Protein AF-A0A154M3I0-F1 (afdb_monomer)

Secondary structure (DSSP, 8-state):
--HHHHHHHHHHHHHHHTTHHHHHTTSPPPPPP-SS--TTTTT-B-TTT-PBPEE--BTTB-EEEEEGGGSPTT-GGGGT--SEEEEEHHHHHHHHHHHHHHHTSTTT--

Sequence (110 aa):
MSVEDFTQAQVIRRAKAAGGLRTARKAERVGRPVKHVYLFRGLIRCGACERKMEGSPRKYGMYYRCPARTLAPGAPALLAHPPTIYLREESLRDAVNGWVGELFDQQNIG

InterPro domains:
  IPR025827 Recombinase zinc beta ribbon domain [PF13408] (39-96)

Radius of gyration: 19.58 Å; Cα contacts (8 Å, |Δi|>4): 90; chains: 1; bounding box: 53×38×46 Å

pLDDT: mean 83.68, std 13.85, range [50.38, 97.19]

Organism: NCBI:txid546365

Structure (mmCIF, N/CA/C/O backbone):
data_AF-A0A154M3I0-F1
#
_entry.id   AF-A0A154M3I0-F1
#
loop_
_atom_site.group_PDB
_atom_site.id
_atom_site.type_symbol
_atom_site.label_atom_id
_atom_site.label_alt_id
_atom_site.label_comp_id
_atom_site.label_asym_id
_atom_site.label_entity_id
_atom_site.label_seq_id
_atom_site.pdbx_PDB_ins_code
_atom_site.Cartn_x
_atom_site.Cartn_y
_atom_site.Cartn_z
_atom_site.occupancy
_atom_site.B_iso_or_equiv
_atom_site.auth_seq_id
_atom_site.auth_comp_id
_atom_site.auth_asym_id
_atom_site.auth_atom_id
_atom_site.pdbx_PDB_model_num
ATOM 1 N N . MET A 1 1 ? 30.135 23.554 1.135 1.00 61.16 1 MET A N 1
ATOM 2 C CA . MET A 1 1 ? 30.210 22.133 1.530 1.00 61.16 1 MET A CA 1
ATOM 3 C C . MET A 1 1 ? 31.657 21.873 1.883 1.00 61.16 1 MET A C 1
ATOM 5 O O . MET A 1 1 ? 32.497 22.120 1.023 1.00 61.16 1 MET A O 1
ATOM 9 N N . SER A 1 2 ? 31.954 21.543 3.138 1.00 92.38 2 SER A N 1
ATOM 10 C CA . SER A 1 2 ? 33.343 21.440 3.599 1.00 92.38 2 SER A CA 1
ATOM 11 C C . SER A 1 2 ? 33.954 20.069 3.278 1.00 92.38 2 SER A C 1
ATOM 13 O O . SER A 1 2 ? 33.258 19.133 2.868 1.00 92.38 2 SER A O 1
ATOM 15 N N . VAL A 1 3 ? 35.273 19.947 3.438 1.00 89.12 3 VAL A N 1
ATOM 16 C CA . VAL A 1 3 ? 35.986 18.669 3.269 1.00 89.12 3 VAL A CA 1
ATOM 17 C C . VAL A 1 3 ? 35.537 17.663 4.334 1.00 89.12 3 VAL A C 1
ATOM 19 O O . VAL A 1 3 ? 35.431 16.463 4.062 1.00 89.12 3 VAL A O 1
ATOM 22 N N . GLU A 1 4 ? 35.198 18.150 5.523 1.00 90.50 4 GLU A N 1
ATOM 23 C CA . GLU A 1 4 ? 34.667 17.361 6.631 1.00 90.50 4 GLU A CA 1
ATOM 24 C C . GLU A 1 4 ? 33.291 16.777 6.277 1.00 90.50 4 GLU A C 1
ATOM 26 O O . GLU A 1 4 ? 33.107 15.562 6.393 1.00 90.50 4 GLU A O 1
ATOM 31 N N . ASP A 1 5 ? 32.371 17.590 5.735 1.00 89.31 5 ASP A N 1
ATOM 32 C CA . ASP A 1 5 ? 31.050 17.129 5.273 1.00 89.31 5 ASP A CA 1
ATOM 33 C C . ASP A 1 5 ? 31.181 16.021 4.218 1.00 89.31 5 ASP A C 1
ATOM 35 O O . ASP A 1 5 ? 30.486 14.997 4.248 1.00 89.31 5 ASP A O 1
ATOM 39 N N . PHE A 1 6 ? 32.101 16.215 3.268 1.00 82.88 6 PHE A N 1
ATOM 40 C CA . PHE A 1 6 ? 32.365 15.252 2.207 1.00 82.88 6 PHE A CA 1
ATOM 41 C C . PHE A 1 6 ? 32.902 13.933 2.773 1.00 82.88 6 PHE A C 1
ATOM 43 O O . PHE A 1 6 ? 32.430 12.853 2.405 1.00 82.88 6 PHE A O 1
ATOM 50 N N . THR A 1 7 ? 33.850 14.010 3.706 1.00 93.00 7 THR A N 1
ATOM 51 C CA . THR A 1 7 ? 34.473 12.840 4.336 1.00 93.00 7 THR A CA 1
ATOM 52 C C . THR A 1 7 ? 33.456 12.055 5.161 1.00 93.00 7 THR A C 1
ATOM 54 O O . THR A 1 7 ? 33.353 10.832 5.020 1.00 93.00 7 THR A O 1
ATOM 57 N N . GLN A 1 8 ? 32.622 12.745 5.941 1.00 86.69 8 GLN A N 1
ATOM 58 C CA . GLN A 1 8 ? 31.548 12.131 6.720 1.00 86.69 8 GLN A CA 1
ATOM 59 C C . GLN A 1 8 ? 30.541 11.403 5.817 1.00 86.69 8 GLN A C 1
ATOM 61 O O . GLN A 1 8 ? 30.169 10.255 6.085 1.00 86.69 8 GLN A O 1
ATOM 66 N N . ALA A 1 9 ? 30.151 12.015 4.695 1.00 85.25 9 ALA A N 1
ATOM 67 C CA . ALA A 1 9 ? 29.273 11.375 3.720 1.00 85.25 9 ALA A CA 1
ATOM 68 C C . ALA A 1 9 ? 29.901 10.106 3.102 1.00 85.25 9 ALA A C 1
ATOM 70 O O . ALA A 1 9 ? 29.208 9.095 2.928 1.00 85.25 9 ALA A O 1
ATOM 71 N N . GLN A 1 10 ? 31.209 10.119 2.808 1.00 86.12 10 GLN A N 1
ATOM 72 C CA . GLN A 1 10 ? 31.928 8.949 2.283 1.00 86.12 10 GLN A CA 1
ATOM 73 C C . GLN A 1 10 ? 31.996 7.799 3.298 1.00 86.12 10 GLN A C 1
ATOM 75 O O . GLN A 1 10 ? 31.768 6.644 2.925 1.00 86.12 10 GLN A O 1
ATOM 80 N N . VAL A 1 11 ? 32.239 8.094 4.579 1.00 85.19 11 VAL A N 1
ATOM 81 C CA . VAL A 1 11 ? 32.269 7.090 5.659 1.00 85.19 11 VAL A CA 1
ATOM 82 C C . VAL A 1 11 ? 30.903 6.417 5.820 1.00 85.19 11 VAL A C 1
ATOM 84 O O . VAL A 1 11 ? 30.817 5.187 5.798 1.00 85.19 11 VAL A O 1
ATOM 87 N N . ILE A 1 12 ? 29.815 7.196 5.871 1.00 78.75 12 ILE A N 1
ATOM 88 C CA . ILE A 1 12 ? 28.442 6.667 5.972 1.00 78.75 12 ILE A CA 1
ATOM 89 C C . ILE A 1 12 ? 28.104 5.770 4.772 1.00 78.75 12 ILE A C 1
ATOM 91 O O . ILE A 1 12 ? 27.480 4.714 4.923 1.00 78.75 12 ILE A O 1
ATOM 95 N N . ARG A 1 13 ? 28.514 6.168 3.560 1.00 71.69 13 ARG A N 1
ATOM 96 C CA . ARG A 1 13 ? 28.280 5.386 2.339 1.00 71.69 13 ARG A CA 1
ATOM 97 C C . ARG A 1 13 ? 29.038 4.059 2.359 1.00 71.69 13 ARG A C 1
ATOM 99 O O . ARG A 1 13 ? 28.455 3.036 2.000 1.00 71.69 13 ARG A O 1
ATOM 106 N N . ARG A 1 14 ? 30.302 4.060 2.795 1.00 71.00 14 ARG A N 1
ATOM 107 C CA . ARG A 1 14 ? 31.126 2.846 2.923 1.00 71.00 14 ARG A CA 1
ATOM 108 C C . ARG A 1 14 ? 30.577 1.895 3.984 1.00 71.00 14 ARG A C 1
ATOM 110 O O . ARG A 1 14 ? 30.457 0.709 3.701 1.00 71.00 14 ARG A O 1
ATOM 117 N N . ALA A 1 15 ? 30.136 2.407 5.134 1.00 65.44 15 ALA A N 1
ATOM 118 C CA . ALA A 1 15 ? 29.508 1.597 6.180 1.00 65.44 15 ALA A CA 1
ATOM 119 C C . ALA A 1 15 ? 28.240 0.876 5.680 1.00 65.44 15 ALA A C 1
ATOM 121 O O . ALA A 1 15 ? 28.053 -0.312 5.930 1.00 65.44 15 ALA A O 1
ATOM 122 N N . LYS A 1 16 ? 27.402 1.554 4.882 1.00 59.62 16 LYS A N 1
ATOM 123 C CA . LYS A 1 16 ? 26.222 0.939 4.241 1.00 59.62 16 LYS A CA 1
ATOM 124 C C . LYS A 1 16 ? 26.577 -0.093 3.166 1.00 59.62 16 LYS A C 1
ATOM 126 O O . LYS A 1 16 ? 25.795 -1.008 2.922 1.00 59.62 16 LYS A O 1
ATOM 131 N N . ALA A 1 17 ? 27.729 0.059 2.516 1.00 59.38 17 ALA A N 1
ATOM 132 C CA . ALA A 1 17 ? 28.227 -0.875 1.510 1.00 59.38 17 ALA A CA 1
ATOM 133 C C . ALA A 1 17 ? 28.962 -2.086 2.115 1.00 59.38 17 ALA A C 1
ATOM 135 O O . ALA A 1 17 ? 29.068 -3.110 1.444 1.00 59.38 17 ALA A O 1
ATOM 136 N N . ALA A 1 18 ? 29.430 -1.997 3.367 1.00 60.53 18 ALA A N 1
ATOM 137 C CA . ALA A 1 18 ? 30.256 -3.015 4.024 1.00 60.53 18 ALA A CA 1
ATOM 138 C C . ALA A 1 18 ? 29.556 -4.375 4.205 1.00 60.53 18 ALA A C 1
ATOM 140 O O . ALA A 1 18 ? 30.217 -5.405 4.201 1.00 60.53 18 ALA A O 1
ATOM 141 N N . GLY A 1 19 ? 28.220 -4.417 4.284 1.00 58.38 19 GLY A N 1
ATOM 142 C CA . GLY A 1 19 ? 27.473 -5.687 4.271 1.00 58.38 19 GLY A CA 1
ATOM 143 C C . GLY A 1 19 ? 27.182 -6.246 2.862 1.00 58.38 19 GLY A C 1
ATOM 144 O O . GLY A 1 19 ? 26.473 -7.244 2.703 1.00 58.38 19 GLY A O 1
ATOM 145 N N . GLY A 1 20 ? 27.713 -5.601 1.821 1.00 58.69 20 GLY A N 1
ATOM 146 C CA . GLY A 1 20 ? 27.516 -5.961 0.424 1.00 58.69 20 GLY A CA 1
ATOM 147 C C . GLY A 1 20 ? 26.109 -5.664 -0.106 1.00 58.69 20 GLY A C 1
ATOM 148 O O . GLY A 1 20 ? 25.185 -5.265 0.605 1.00 58.69 20 GLY A O 1
ATOM 149 N N . LEU A 1 21 ? 25.911 -5.907 -1.405 1.00 55.03 21 LEU A N 1
ATOM 150 C CA . LEU A 1 21 ? 24.619 -5.719 -2.077 1.00 55.03 21 LEU A CA 1
ATOM 151 C C . LEU A 1 21 ? 23.496 -6.565 -1.442 1.00 55.03 21 LEU A C 1
ATOM 153 O O . LEU A 1 21 ? 22.323 -6.213 -1.537 1.00 55.03 21 LEU A O 1
ATOM 157 N N . ARG A 1 22 ? 23.851 -7.668 -0.769 1.00 50.38 22 ARG A N 1
ATOM 158 C CA . ARG A 1 22 ? 22.913 -8.580 -0.103 1.00 50.38 22 ARG A CA 1
ATOM 159 C C . ARG A 1 22 ? 22.252 -7.961 1.133 1.00 50.38 22 ARG A C 1
ATOM 161 O O . ARG A 1 22 ? 21.042 -8.115 1.274 1.00 50.38 22 ARG A O 1
ATOM 168 N N . THR A 1 23 ? 22.975 -7.241 1.992 1.00 53.09 23 THR A N 1
ATOM 169 C CA . THR A 1 23 ? 22.354 -6.539 3.135 1.00 53.09 23 THR A CA 1
ATOM 170 C C . THR A 1 23 ? 21.742 -5.206 2.720 1.00 53.09 23 THR A C 1
ATOM 172 O O . THR A 1 23 ? 20.659 -4.869 3.191 1.00 53.09 23 THR A O 1
ATOM 175 N N . ALA A 1 24 ? 22.346 -4.488 1.767 1.00 54.03 24 ALA A N 1
ATOM 176 C CA . ALA A 1 24 ? 21.783 -3.248 1.229 1.00 54.03 24 ALA A CA 1
ATOM 177 C C . ALA A 1 24 ? 20.418 -3.463 0.539 1.00 54.03 24 ALA A C 1
ATOM 179 O O . ALA A 1 24 ? 19.561 -2.584 0.582 1.00 54.03 24 ALA A O 1
ATOM 180 N N . ARG A 1 25 ? 20.189 -4.643 -0.062 1.00 53.16 25 ARG A N 1
ATOM 181 C CA . ARG A 1 25 ? 18.884 -5.062 -0.612 1.00 53.16 25 ARG A CA 1
ATOM 182 C C . ARG A 1 25 ? 17.849 -5.424 0.459 1.00 53.16 25 ARG A C 1
ATOM 184 O O . ARG A 1 25 ? 16.660 -5.329 0.176 1.00 53.16 25 ARG A O 1
ATOM 191 N N . LYS A 1 26 ? 18.283 -5.841 1.655 1.00 52.59 26 LYS A N 1
ATOM 192 C CA . LYS A 1 26 ? 17.405 -6.155 2.800 1.00 52.59 26 LYS A CA 1
ATOM 193 C C . LYS A 1 26 ? 17.044 -4.920 3.625 1.00 52.59 26 LYS A C 1
ATOM 195 O O . LYS A 1 26 ? 16.029 -4.929 4.311 1.00 52.59 26 LYS A O 1
ATOM 200 N N . ALA A 1 27 ? 17.861 -3.869 3.561 1.00 58.81 27 ALA A N 1
ATOM 201 C CA . ALA A 1 27 ? 17.602 -2.626 4.267 1.00 58.81 27 ALA A CA 1
ATOM 202 C C . ALA A 1 27 ? 16.396 -1.909 3.648 1.00 58.81 27 ALA A C 1
ATOM 204 O O . ALA A 1 27 ? 16.455 -1.355 2.545 1.00 58.81 27 ALA A O 1
ATOM 205 N N . GLU A 1 28 ? 15.286 -1.924 4.375 1.00 62.16 28 GLU A N 1
ATOM 206 C CA . GLU A 1 28 ? 14.096 -1.199 3.976 1.00 62.16 28 GLU A CA 1
ATOM 207 C C . GLU A 1 28 ? 14.389 0.305 3.983 1.00 62.16 28 GLU A C 1
ATOM 209 O O . GLU A 1 28 ? 14.911 0.860 4.951 1.00 62.16 28 G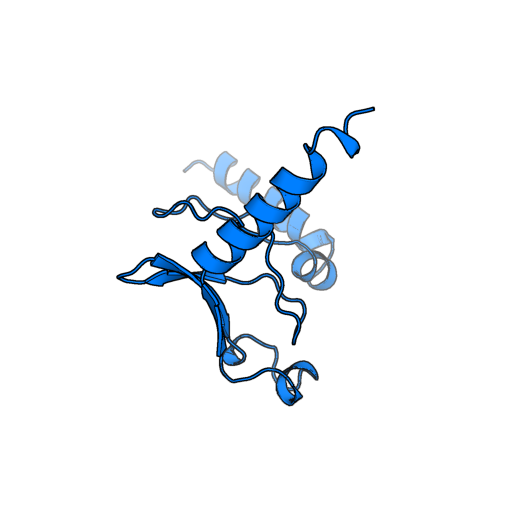LU A O 1
ATOM 214 N N . ARG A 1 29 ? 14.111 0.981 2.863 1.00 64.00 29 ARG A N 1
ATOM 215 C CA . ARG A 1 29 ? 14.406 2.410 2.747 1.00 64.00 29 ARG A CA 1
ATOM 216 C C . ARG A 1 29 ? 13.527 3.180 3.730 1.00 64.00 29 ARG A C 1
ATOM 218 O O . ARG A 1 29 ? 12.304 3.165 3.604 1.00 64.00 29 ARG A O 1
ATOM 225 N N . VAL A 1 30 ? 14.160 3.904 4.653 1.00 62.19 30 VAL A N 1
ATOM 226 C CA . VAL A 1 30 ? 13.485 4.923 5.465 1.00 62.19 30 VAL A CA 1
ATOM 227 C C . VAL A 1 30 ? 12.880 5.941 4.509 1.00 62.19 30 VAL A C 1
ATOM 229 O O . VAL A 1 30 ? 13.557 6.470 3.622 1.00 62.19 30 VAL A O 1
ATOM 232 N N . GLY A 1 31 ? 11.574 6.150 4.617 1.00 63.06 31 GLY A N 1
ATOM 233 C CA . GLY A 1 31 ? 10.894 6.983 3.643 1.00 63.06 31 GLY A CA 1
ATOM 234 C C . GLY A 1 31 ? 11.187 8.473 3.861 1.00 63.06 31 GLY A C 1
ATOM 235 O O . GLY A 1 31 ? 11.388 8.924 4.985 1.00 63.06 31 GLY A O 1
ATOM 236 N N . ARG A 1 32 ? 11.089 9.249 2.781 1.00 66.38 32 ARG A N 1
ATOM 237 C CA . ARG A 1 32 ? 11.263 10.712 2.755 1.00 66.38 32 ARG A CA 1
ATOM 238 C C . ARG A 1 32 ? 9.992 11.460 3.200 1.00 66.38 32 ARG A C 1
ATOM 240 O O . ARG A 1 32 ? 8.913 10.858 3.139 1.00 66.38 32 ARG A O 1
ATOM 247 N N . PRO A 1 33 ? 10.087 12.742 3.605 1.00 62.78 33 PRO A N 1
ATOM 248 C CA . PRO A 1 33 ? 8.918 13.599 3.791 1.00 62.78 33 PRO A CA 1
ATOM 249 C C . PRO A 1 33 ? 8.036 13.582 2.539 1.00 62.78 33 PRO A C 1
ATOM 251 O O . PRO A 1 33 ? 8.544 13.580 1.415 1.00 62.78 33 PRO A O 1
ATOM 254 N N . VAL A 1 34 ? 6.722 13.517 2.727 1.00 66.56 34 VAL A N 1
ATOM 255 C CA . VAL A 1 34 ? 5.742 13.430 1.639 1.00 66.56 34 VAL A CA 1
ATOM 256 C C . VAL A 1 34 ? 4.735 14.564 1.769 1.00 66.56 34 VAL A C 1
ATOM 258 O O . VAL A 1 34 ? 4.294 14.873 2.868 1.00 66.56 34 VAL A O 1
ATOM 261 N N . LYS A 1 35 ? 4.361 15.171 0.635 1.00 68.25 35 LYS A N 1
ATOM 262 C CA . LYS A 1 35 ? 3.358 16.250 0.568 1.00 68.25 35 LYS A CA 1
ATOM 263 C C . LYS A 1 35 ? 1.970 15.799 1.043 1.00 68.25 35 LYS A C 1
ATOM 265 O O . LYS A 1 35 ? 1.201 16.605 1.546 1.00 68.25 35 LYS A O 1
ATOM 270 N N . HIS A 1 36 ? 1.659 14.517 0.868 1.00 68.12 36 HIS A N 1
ATOM 271 C CA . HIS A 1 36 ? 0.414 13.906 1.319 1.00 68.12 36 HIS A CA 1
ATOM 272 C C . HIS A 1 36 ? 0.735 12.909 2.428 1.00 68.12 36 HIS A C 1
ATOM 274 O O . HIS A 1 36 ? 1.518 11.984 2.203 1.00 68.12 36 HIS A O 1
ATOM 280 N N . VAL A 1 37 ? 0.146 13.108 3.607 1.00 73.81 37 VAL A N 1
ATOM 281 C CA . VAL A 1 37 ? 0.160 12.114 4.685 1.00 73.81 37 VAL A CA 1
ATOM 282 C C . VAL A 1 37 ? -0.735 10.957 4.251 1.00 73.81 37 VAL A C 1
ATOM 284 O O . VAL A 1 37 ? -1.841 11.181 3.770 1.00 73.81 37 VAL A O 1
ATOM 287 N N . TYR A 1 38 ? -0.231 9.735 4.374 1.00 82.12 38 TYR A N 1
ATOM 288 C CA . TYR A 1 38 ? -0.990 8.515 4.123 1.00 82.12 38 TYR A CA 1
ATOM 289 C C . TYR A 1 38 ? -0.792 7.575 5.300 1.00 82.12 38 TYR A C 1
ATOM 291 O O . TYR A 1 38 ? 0.339 7.374 5.751 1.00 82.12 38 TYR A O 1
ATOM 299 N N . LEU A 1 39 ? -1.905 7.085 5.835 1.00 90.06 39 LEU A N 1
ATOM 300 C CA . LEU A 1 39 ? -2.010 6.556 7.196 1.00 90.06 39 LEU A CA 1
ATOM 301 C C . LEU A 1 39 ? -1.160 5.300 7.390 1.00 90.06 39 LEU A C 1
ATOM 303 O O . LEU A 1 39 ? -0.453 5.160 8.382 1.00 90.06 39 LEU A O 1
ATOM 307 N N . PHE A 1 40 ? -1.150 4.422 6.393 1.00 92.62 40 PHE A N 1
ATOM 308 C CA . PHE A 1 40 ? -0.481 3.125 6.449 1.00 92.62 40 PHE A CA 1
ATOM 309 C C . PHE A 1 40 ? 0.895 3.137 5.789 1.00 92.62 40 PHE A C 1
ATOM 311 O O . PHE A 1 40 ? 1.337 2.168 5.155 1.00 92.62 40 PHE A O 1
ATOM 318 N N . ARG A 1 41 ? 1.598 4.266 5.902 1.00 88.62 41 ARG A N 1
ATOM 319 C CA . ARG A 1 41 ? 2.893 4.449 5.263 1.00 88.62 41 ARG A CA 1
ATOM 320 C C . ARG A 1 41 ? 3.898 3.394 5.692 1.00 88.62 41 ARG A C 1
ATOM 322 O O . ARG A 1 41 ? 4.400 3.387 6.808 1.00 88.62 41 ARG A O 1
ATOM 329 N N . GLY A 1 42 ? 4.280 2.563 4.728 1.00 87.50 42 GLY A N 1
ATOM 330 C CA . GLY A 1 42 ? 5.257 1.508 4.941 1.00 87.50 42 GLY A CA 1
ATOM 331 C C . GLY A 1 42 ? 4.752 0.346 5.794 1.00 87.50 42 GLY A C 1
ATOM 332 O O . GLY A 1 42 ? 5.585 -0.448 6.221 1.00 87.50 42 GLY A O 1
ATOM 333 N N . LEU A 1 43 ? 3.439 0.229 5.994 1.00 92.50 43 LEU A N 1
ATOM 334 C CA . LEU A 1 43 ? 2.808 -0.916 6.651 1.00 92.50 43 LEU A CA 1
ATOM 335 C C . LEU A 1 43 ? 2.237 -1.914 5.636 1.00 92.50 43 LEU A C 1
ATOM 337 O O . LEU A 1 43 ? 2.176 -3.105 5.910 1.00 92.50 43 LEU A O 1
ATOM 341 N N . ILE A 1 44 ? 1.877 -1.452 4.434 1.00 94.44 44 ILE A N 1
ATOM 342 C CA . ILE A 1 44 ? 1.200 -2.297 3.444 1.00 94.44 44 ILE A CA 1
ATOM 343 C C . ILE A 1 44 ? 2.199 -3.080 2.591 1.00 94.44 44 ILE A C 1
ATOM 345 O O . ILE A 1 44 ? 3.094 -2.497 1.964 1.00 94.44 44 ILE A O 1
ATOM 349 N N . ARG A 1 45 ? 2.004 -4.400 2.528 1.00 95.19 45 ARG A N 1
ATOM 350 C CA . ARG A 1 45 ? 2.711 -5.330 1.639 1.00 95.19 45 ARG A CA 1
ATOM 351 C C . ARG A 1 45 ? 1.743 -5.934 0.628 1.00 95.19 45 ARG A C 1
ATOM 353 O O . ARG A 1 45 ? 0.564 -6.118 0.906 1.00 95.19 45 ARG A O 1
ATOM 360 N N . CYS A 1 46 ? 2.247 -6.189 -0.571 1.00 95.25 46 CYS A N 1
ATOM 361 C CA . CYS A 1 46 ? 1.473 -6.800 -1.641 1.00 95.25 46 CYS A CA 1
ATOM 362 C C . CYS A 1 46 ? 1.390 -8.317 -1.442 1.00 95.25 46 CYS A C 1
ATOM 364 O O . CYS A 1 46 ? 2.424 -8.963 -1.537 1.00 95.25 46 CYS A O 1
ATOM 366 N N . GLY A 1 47 ? 0.198 -8.897 -1.297 1.00 93.69 47 GLY A N 1
ATOM 367 C CA . GLY A 1 47 ? 0.051 -10.355 -1.130 1.00 93.69 47 GLY A CA 1
ATOM 368 C C . GLY A 1 47 ? 0.515 -11.209 -2.323 1.00 93.69 47 GLY A C 1
ATOM 369 O O . GLY A 1 47 ? 0.661 -12.416 -2.200 1.00 93.69 47 GLY A O 1
ATOM 370 N N . ALA A 1 48 ? 0.763 -10.606 -3.494 1.00 93.81 48 ALA A N 1
ATOM 371 C CA . ALA A 1 48 ? 1.275 -11.322 -4.667 1.00 93.81 48 ALA A CA 1
ATOM 372 C C . ALA A 1 48 ? 2.813 -11.330 -4.768 1.00 93.81 48 ALA A C 1
ATOM 374 O O . ALA A 1 48 ? 3.376 -12.136 -5.505 1.00 93.81 48 ALA A O 1
ATOM 375 N N . CYS A 1 49 ? 3.520 -10.412 -4.093 1.00 93.50 49 CYS A N 1
ATOM 376 C CA . CYS A 1 49 ? 4.991 -10.355 -4.164 1.00 93.50 49 CYS A CA 1
ATOM 377 C C . CYS A 1 49 ? 5.704 -9.959 -2.862 1.00 93.50 49 CYS A C 1
ATOM 379 O O . CYS A 1 49 ? 6.920 -9.770 -2.871 1.00 93.50 49 CYS A O 1
ATOM 381 N N . GLU A 1 50 ? 4.968 -9.763 -1.770 1.00 92.31 50 GLU A N 1
ATOM 382 C CA . GLU A 1 50 ? 5.404 -9.376 -0.418 1.00 92.31 50 GLU A CA 1
ATOM 383 C C . GLU A 1 50 ? 6.204 -8.069 -0.300 1.00 92.31 50 GLU A C 1
ATOM 385 O O . GLU A 1 50 ? 6.654 -7.648 0.778 1.00 92.31 50 GLU A O 1
ATOM 390 N N . ARG A 1 51 ? 6.359 -7.348 -1.412 1.00 91.19 51 ARG A N 1
ATOM 391 C CA . ARG A 1 51 ? 7.015 -6.046 -1.426 1.00 91.19 51 ARG A CA 1
ATOM 392 C C . ARG A 1 51 ? 6.122 -5.000 -0.779 1.00 91.19 51 ARG A C 1
ATOM 394 O O . ARG A 1 51 ? 4.910 -4.964 -0.989 1.00 91.19 51 ARG A O 1
ATOM 401 N N . LYS A 1 52 ? 6.769 -4.092 -0.049 1.00 92.12 52 LYS A N 1
ATOM 402 C CA . LYS A 1 52 ? 6.160 -2.864 0.459 1.00 92.12 52 LYS A CA 1
ATOM 403 C C . LYS A 1 52 ? 5.541 -2.068 -0.691 1.00 92.12 52 LYS A C 1
ATOM 405 O O . LYS A 1 52 ? 6.208 -1.820 -1.698 1.00 92.12 52 LYS A O 1
ATOM 410 N N . MET A 1 53 ? 4.280 -1.680 -0.532 1.00 94.38 53 MET A N 1
ATOM 411 C CA . MET A 1 53 ? 3.549 -0.911 -1.535 1.00 94.38 53 MET A CA 1
ATOM 412 C C . MET A 1 53 ? 3.953 0.569 -1.514 1.00 94.38 53 MET A C 1
ATOM 414 O O . MET A 1 53 ? 4.320 1.132 -0.481 1.00 94.38 53 MET A O 1
ATOM 418 N N . GLU A 1 54 ? 3.881 1.204 -2.682 1.00 92.50 54 GLU A N 1
ATOM 419 C CA . GLU A 1 54 ? 4.163 2.626 -2.876 1.00 92.50 54 GLU A CA 1
ATOM 420 C C . GLU A 1 54 ? 2.899 3.459 -2.635 1.00 92.50 54 GLU A C 1
ATOM 422 O O . GLU A 1 54 ? 1.821 3.091 -3.099 1.00 92.50 54 GLU A O 1
ATOM 427 N N . GLY A 1 55 ? 3.029 4.624 -1.998 1.00 92.31 55 GLY A N 1
ATOM 428 C CA . GLY A 1 55 ? 1.953 5.616 -1.984 1.00 92.31 55 GLY A CA 1
ATOM 429 C C . GLY A 1 55 ? 1.676 6.164 -3.392 1.00 92.31 55 GLY A C 1
ATOM 430 O O . GLY A 1 55 ? 2.599 6.438 -4.158 1.00 92.31 55 GLY A O 1
ATOM 431 N N . SER A 1 56 ? 0.402 6.335 -3.736 1.00 93.31 56 SER A N 1
ATOM 432 C CA . SER A 1 56 ? -0.072 6.751 -5.058 1.00 93.31 56 SER A CA 1
ATOM 433 C C . SER A 1 56 ? -1.263 7.711 -4.927 1.00 93.31 56 SER A C 1
ATOM 435 O O . SER A 1 56 ? -2.398 7.297 -5.175 1.00 93.31 56 SER A O 1
ATOM 437 N N . PRO A 1 57 ? -1.042 8.988 -4.567 1.00 92.50 57 PRO A N 1
ATOM 438 C CA . PRO A 1 57 ? -2.123 9.964 -4.461 1.00 92.50 57 PRO A CA 1
ATOM 439 C C . PRO A 1 57 ? -2.833 10.144 -5.808 1.00 92.50 57 PRO A C 1
ATOM 441 O O . PRO A 1 57 ? -2.196 10.213 -6.863 1.00 92.50 57 PRO A O 1
ATOM 444 N N . ARG A 1 58 ? -4.165 10.203 -5.775 1.00 91.88 58 ARG A N 1
ATOM 445 C CA . ARG A 1 58 ? -5.043 10.445 -6.929 1.00 91.88 58 ARG A CA 1
ATOM 446 C C . ARG A 1 58 ? -6.011 11.584 -6.604 1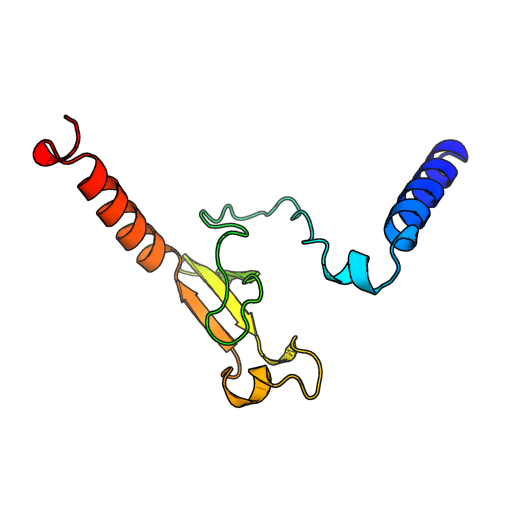.00 91.88 58 ARG A C 1
ATOM 448 O O . ARG A 1 58 ? -6.143 11.978 -5.450 1.00 91.88 58 ARG A O 1
ATOM 455 N N . LYS A 1 59 ? -6.732 12.078 -7.619 1.00 90.88 59 LYS A N 1
ATOM 456 C CA . LYS A 1 59 ? -7.694 13.191 -7.488 1.00 90.88 59 LYS A CA 1
ATOM 457 C C . LYS A 1 59 ? -8.709 12.993 -6.350 1.00 90.88 59 LYS A C 1
ATOM 459 O O . LYS A 1 59 ? -9.050 13.957 -5.682 1.00 90.88 59 LYS A O 1
ATOM 464 N N . TYR A 1 60 ? -9.157 11.756 -6.126 1.00 88.69 60 TYR A N 1
ATOM 465 C CA . TYR A 1 60 ? -10.237 11.420 -5.186 1.00 88.69 60 TYR A CA 1
ATOM 466 C C . TYR A 1 60 ? -9.783 10.530 -4.022 1.00 88.69 60 TYR A C 1
ATOM 468 O O . TYR A 1 60 ? -10.552 9.717 -3.503 1.00 88.69 60 TYR A O 1
ATOM 476 N N . GLY A 1 61 ? -8.509 10.629 -3.645 1.00 91.06 61 GLY A N 1
ATOM 477 C CA . GLY A 1 61 ? -8.008 9.994 -2.433 1.00 91.06 61 GLY A CA 1
ATOM 478 C C . GLY A 1 61 ? -6.658 9.320 -2.590 1.00 91.06 61 GLY A C 1
ATOM 479 O O . GLY A 1 61 ? -6.001 9.373 -3.637 1.00 91.06 61 GLY A O 1
ATOM 480 N N . MET A 1 62 ? -6.253 8.680 -1.501 1.00 94.19 62 MET A N 1
ATOM 481 C CA . MET A 1 62 ? -4.974 8.009 -1.402 1.00 94.19 62 MET A CA 1
ATOM 482 C C . MET A 1 62 ? -5.084 6.530 -1.757 1.00 94.19 62 MET A C 1
ATOM 484 O O . MET A 1 62 ? -6.042 5.849 -1.394 1.00 94.19 62 MET A O 1
ATOM 488 N N . TYR A 1 63 ? -4.080 6.043 -2.481 1.00 95.94 63 TYR A N 1
ATOM 489 C CA . TYR A 1 63 ? -3.960 4.645 -2.864 1.00 95.94 63 TYR A CA 1
ATOM 490 C C . TYR A 1 63 ? -2.571 4.126 -2.519 1.00 95.94 63 TYR A C 1
ATOM 492 O O . TYR A 1 63 ? -1.587 4.866 -2.554 1.00 95.94 63 TYR A O 1
ATOM 500 N N . TYR A 1 64 ? -2.492 2.828 -2.281 1.00 95.88 64 TYR A N 1
ATOM 501 C CA . TYR A 1 64 ? -1.266 2.052 -2.255 1.00 95.88 64 TYR A CA 1
ATOM 502 C C . TYR A 1 64 ? -1.179 1.288 -3.566 1.00 95.88 64 TYR A C 1
ATOM 504 O O . TYR A 1 64 ? -2.168 0.704 -4.009 1.00 95.88 64 TYR A O 1
ATOM 512 N N . ARG A 1 65 ? -0.013 1.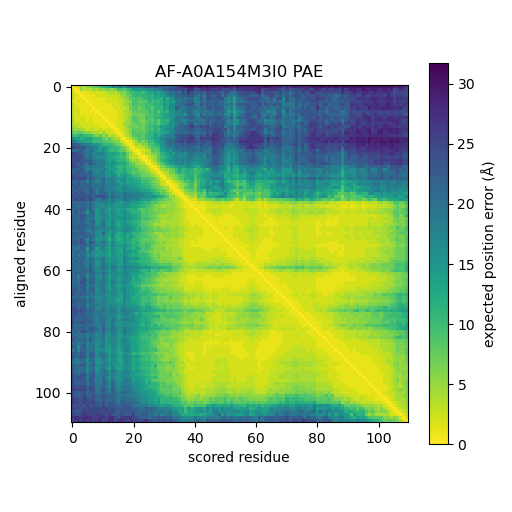286 -4.210 1.00 96.12 65 ARG A N 1
ATOM 513 C CA . ARG A 1 65 ? 0.191 0.550 -5.459 1.00 96.12 65 ARG A CA 1
ATOM 514 C C . ARG A 1 65 ? 1.384 -0.390 -5.396 1.00 96.12 65 ARG A C 1
ATOM 516 O O . ARG A 1 65 ? 2.408 -0.074 -4.792 1.00 96.12 65 ARG A O 1
ATOM 523 N N . CYS A 1 66 ? 1.275 -1.508 -6.100 1.00 96.75 66 CYS A N 1
ATOM 524 C CA . CYS A 1 66 ? 2.392 -2.398 -6.381 1.00 96.75 66 CYS A CA 1
ATOM 525 C C . CYS A 1 66 ? 2.457 -2.645 -7.892 1.00 96.75 66 CYS A C 1
ATOM 527 O O . CYS A 1 66 ? 1.571 -3.309 -8.425 1.00 96.75 66 CYS A O 1
ATOM 529 N N . PRO A 1 67 ? 3.421 -2.061 -8.622 1.00 96.19 67 PRO A N 1
ATOM 530 C CA . PRO A 1 67 ? 3.539 -2.281 -10.059 1.00 96.19 67 PRO A CA 1
ATOM 531 C C . PRO A 1 67 ? 4.507 -3.430 -10.388 1.00 96.19 67 PRO A C 1
ATOM 533 O O . PRO A 1 67 ? 5.694 -3.360 -10.042 1.00 96.19 67 PRO A O 1
ATOM 536 N N . ALA A 1 68 ? 4.037 -4.430 -11.147 1.00 94.38 68 ALA A N 1
ATOM 537 C CA . ALA A 1 68 ? 4.830 -5.600 -11.548 1.00 94.38 68 A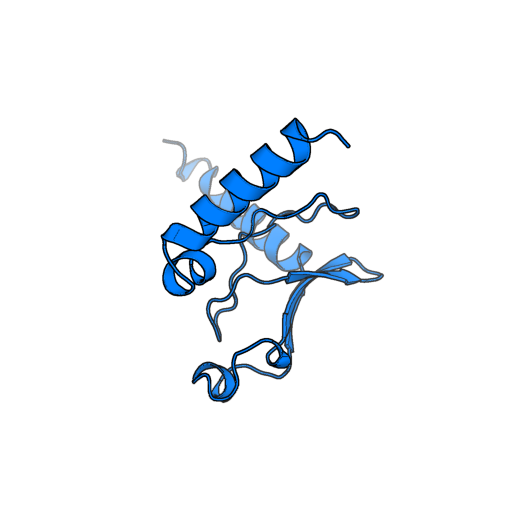LA A CA 1
ATOM 538 C C . ALA A 1 68 ? 6.107 -5.220 -12.309 1.00 94.38 68 ALA A C 1
ATOM 540 O O . ALA A 1 68 ? 7.145 -5.842 -12.119 1.00 94.38 68 ALA A O 1
ATOM 541 N N . ARG A 1 69 ? 6.074 -4.127 -13.087 1.00 9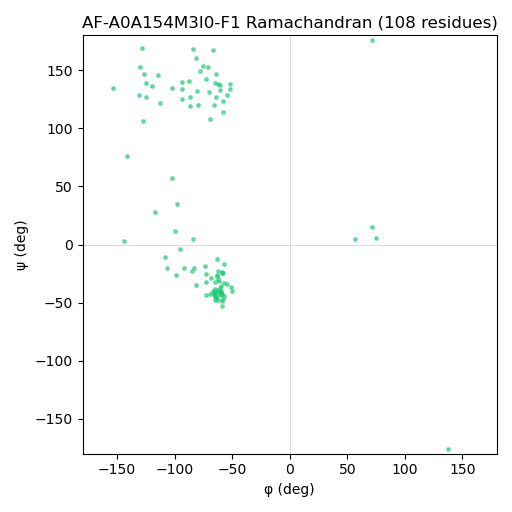1.81 69 ARG A N 1
ATOM 542 C CA . ARG A 1 69 ? 7.227 -3.623 -13.864 1.00 91.81 69 ARG A CA 1
ATOM 543 C C . ARG A 1 69 ? 8.478 -3.313 -13.030 1.00 91.81 69 ARG A C 1
ATOM 545 O O . ARG A 1 69 ? 9.544 -3.096 -13.586 1.00 91.81 69 ARG A O 1
ATOM 552 N N . THR A 1 70 ? 8.334 -3.189 -11.710 1.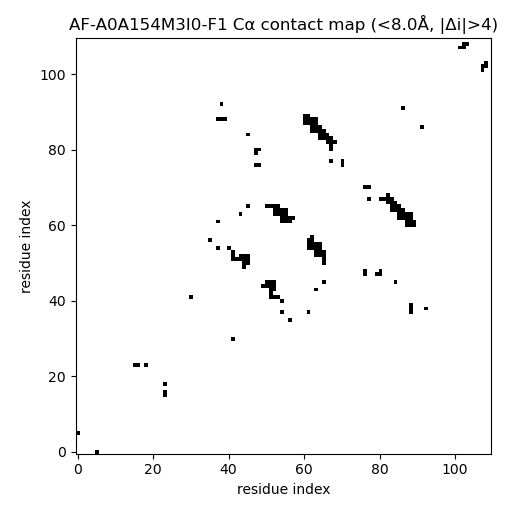00 90.00 70 THR A N 1
ATOM 553 C CA . THR A 1 70 ? 9.455 -2.923 -10.794 1.00 90.00 70 THR A CA 1
ATOM 554 C C . THR A 1 70 ? 10.029 -4.195 -10.171 1.00 90.00 70 THR A C 1
ATOM 556 O O . THR A 1 70 ? 10.970 -4.111 -9.383 1.00 90.00 70 THR A O 1
ATOM 559 N N . LEU A 1 71 ? 9.434 -5.359 -10.450 1.00 89.19 71 LEU A N 1
ATOM 560 C CA . LEU A 1 71 ? 9.980 -6.653 -10.058 1.00 89.19 71 LEU A CA 1
ATOM 561 C C . LEU A 1 71 ? 11.226 -6.957 -10.893 1.00 89.19 71 LEU A C 1
ATOM 563 O O . LEU A 1 71 ? 11.373 -6.480 -12.017 1.00 89.19 71 LEU A O 1
ATOM 567 N N . ALA A 1 72 ? 12.133 -7.750 -10.324 1.00 87.81 72 ALA A N 1
ATOM 568 C CA . ALA A 1 72 ? 13.290 -8.221 -11.068 1.00 87.81 72 ALA A CA 1
ATOM 569 C C . ALA A 1 72 ? 12.823 -9.085 -12.257 1.00 87.81 72 ALA A C 1
ATOM 571 O O . ALA A 1 72 ? 11.915 -9.904 -12.075 1.00 87.81 72 ALA A O 1
ATOM 572 N N . PRO A 1 73 ? 13.429 -8.942 -13.448 1.00 86.88 73 PRO A N 1
ATOM 573 C CA . PRO A 1 73 ? 13.163 -9.841 -14.566 1.00 86.88 73 PRO A CA 1
ATOM 574 C C . PRO A 1 73 ? 13.323 -11.308 -14.145 1.00 86.88 73 PRO A C 1
ATOM 576 O O . PRO A 1 73 ? 14.279 -11.651 -13.452 1.00 86.88 73 PRO A O 1
ATOM 579 N N . GLY A 1 74 ? 12.364 -12.157 -14.523 1.00 87.19 74 GLY A N 1
ATOM 580 C CA . GLY A 1 74 ? 12.354 -13.580 -14.164 1.00 87.19 74 GLY A CA 1
ATOM 581 C C . GLY A 1 74 ? 11.975 -13.894 -12.710 1.00 87.19 74 GLY A C 1
ATOM 582 O O . GLY A 1 74 ? 12.033 -15.054 -12.312 1.00 87.19 74 GLY A O 1
ATOM 583 N N . ALA A 1 75 ? 11.581 -12.905 -11.899 1.00 87.69 75 ALA A N 1
ATOM 584 C CA . ALA A 1 75 ? 11.086 -13.172 -10.551 1.00 87.69 75 ALA A CA 1
ATOM 585 C C . ALA A 1 75 ? 9.828 -14.066 -10.597 1.00 87.69 75 ALA A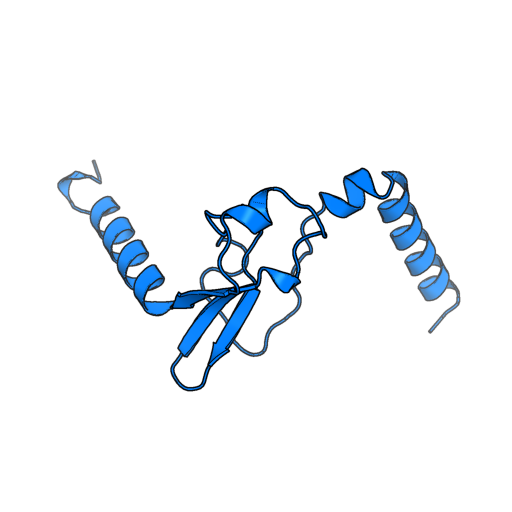 C 1
ATOM 587 O O . ALA A 1 75 ? 8.896 -13.720 -11.325 1.00 87.69 75 ALA A O 1
ATOM 588 N N . PRO A 1 76 ? 9.728 -15.131 -9.774 1.00 89.31 76 PRO A N 1
ATOM 589 C CA . PRO A 1 76 ? 8.551 -16.009 -9.749 1.00 89.31 76 PRO A CA 1
ATOM 590 C C . PRO A 1 76 ? 7.234 -15.259 -9.529 1.00 89.31 76 PRO A C 1
ATOM 592 O O . PRO A 1 76 ? 6.214 -15.591 -10.123 1.00 89.31 76 PRO A O 1
ATOM 595 N N . ALA A 1 77 ? 7.275 -14.181 -8.739 1.00 89.31 77 ALA A N 1
ATOM 596 C CA . ALA A 1 77 ? 6.121 -13.326 -8.485 1.00 89.31 77 ALA A CA 1
ATOM 597 C C . ALA A 1 77 ? 5.516 -12.708 -9.762 1.00 89.31 77 ALA A C 1
ATOM 599 O O . ALA A 1 77 ? 4.336 -12.383 -9.758 1.00 89.31 77 ALA A O 1
ATOM 600 N N . LEU A 1 78 ? 6.269 -12.568 -10.864 1.00 90.69 78 LEU A N 1
ATOM 601 C CA . LEU A 1 78 ? 5.730 -12.075 -12.141 1.00 90.69 78 LEU A CA 1
ATOM 602 C C . LEU A 1 78 ? 4.648 -12.990 -12.731 1.00 90.69 78 LEU A C 1
ATOM 604 O O . LEU A 1 78 ? 3.836 -12.508 -13.512 1.00 90.69 78 LEU A O 1
ATOM 608 N N . LEU A 1 79 ? 4.619 -14.274 -12.359 1.00 90.81 79 LEU A N 1
ATOM 609 C CA . LEU A 1 79 ? 3.609 -15.224 -12.836 1.00 90.81 79 LEU A CA 1
ATOM 610 C C . LEU A 1 79 ? 2.233 -14.980 -12.204 1.00 90.81 79 LEU A C 1
ATOM 612 O O . LEU A 1 79 ? 1.214 -15.208 -12.846 1.00 90.81 79 LEU A O 1
ATOM 616 N N . ALA A 1 80 ? 2.206 -14.516 -10.952 1.00 90.25 80 ALA A N 1
ATOM 617 C CA . ALA A 1 80 ? 0.978 -14.327 -10.178 1.00 90.25 80 ALA A CA 1
ATOM 618 C C . ALA A 1 80 ? 0.585 -12.850 -10.014 1.00 90.25 80 ALA A C 1
ATOM 620 O O . ALA A 1 80 ? -0.563 -12.531 -9.709 1.00 90.25 80 ALA A O 1
ATOM 621 N N . HIS A 1 81 ? 1.533 -11.928 -10.183 1.00 96.06 81 HIS A N 1
ATOM 622 C CA . HIS A 1 81 ? 1.315 -10.513 -9.927 1.00 96.06 81 HIS A CA 1
ATOM 623 C C . HIS A 1 81 ? 0.733 -9.816 -11.173 1.00 96.06 81 HIS A C 1
ATOM 625 O O . HIS A 1 81 ? 1.414 -9.733 -12.196 1.00 96.06 81 HIS A O 1
ATOM 631 N N . PRO A 1 82 ? -0.471 -9.215 -11.105 1.00 96.00 82 PRO A N 1
ATOM 632 C CA . PRO A 1 82 ? -1.049 -8.495 -12.241 1.00 96.00 82 PRO A CA 1
ATOM 633 C C . PRO A 1 82 ? -0.226 -7.235 -12.570 1.00 96.00 82 PRO A C 1
ATOM 635 O O . PRO A 1 82 ? 0.580 -6.795 -11.747 1.00 96.00 82 PRO A O 1
ATOM 638 N N . PRO A 1 83 ? -0.422 -6.573 -13.727 1.00 96.00 83 PRO A N 1
ATOM 639 C CA . PRO A 1 83 ? 0.414 -5.440 -14.138 1.00 96.00 83 PRO A CA 1
ATOM 640 C C . PRO A 1 83 ? 0.582 -4.353 -13.066 1.00 96.00 83 PRO A C 1
ATOM 642 O O . PRO A 1 83 ? 1.680 -3.817 -12.872 1.00 96.00 83 PRO A O 1
ATOM 645 N N . THR A 1 84 ? -0.482 -4.029 -12.329 1.00 97.19 84 THR A N 1
ATOM 646 C CA . THR A 1 84 ? -0.414 -3.222 -11.105 1.00 97.19 84 THR A CA 1
ATOM 647 C C . THR A 1 84 ? -1.577 -3.564 -10.179 1.00 97.19 84 THR A C 1
ATOM 649 O O . THR A 1 84 ? -2.719 -3.614 -10.621 1.00 97.19 84 THR A O 1
ATOM 652 N N . ILE A 1 85 ? -1.287 -3.742 -8.890 1.00 97.12 85 ILE A N 1
ATOM 653 C CA . ILE A 1 85 ? -2.297 -3.827 -7.829 1.00 97.12 85 ILE A CA 1
ATOM 654 C C . ILE A 1 85 ? -2.489 -2.432 -7.242 1.00 97.12 85 ILE A C 1
ATOM 656 O O . ILE A 1 85 ? -1.502 -1.758 -6.937 1.00 97.12 85 ILE A O 1
ATOM 660 N N . TYR A 1 86 ? -3.744 -2.024 -7.064 1.00 96.19 86 TYR A N 1
ATOM 661 C CA . TYR A 1 86 ? -4.130 -0.806 -6.358 1.00 96.19 86 TYR A CA 1
ATOM 662 C C . TYR A 1 86 ? -5.006 -1.158 -5.161 1.00 96.19 86 TYR A C 1
ATOM 664 O O . TYR A 1 86 ? -5.933 -1.950 -5.282 1.00 96.19 86 TYR A O 1
ATOM 672 N N . LEU A 1 87 ? -4.736 -0.518 -4.030 1.00 95.50 87 LEU A N 1
ATOM 673 C CA . LEU A 1 87 ? -5.554 -0.580 -2.827 1.00 95.50 87 LEU A CA 1
ATOM 674 C C . LEU A 1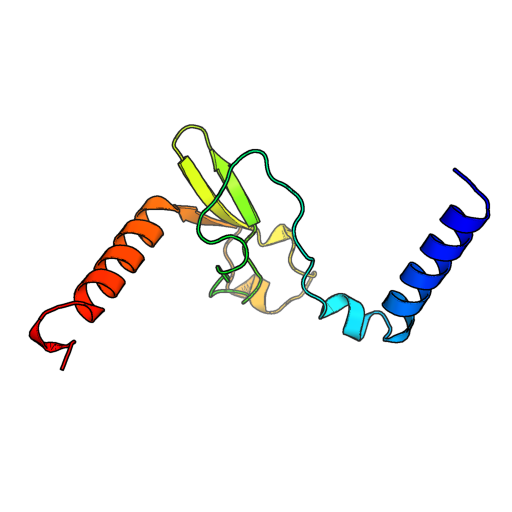 87 ? -5.920 0.843 -2.417 1.00 95.50 87 LEU A C 1
ATOM 676 O O . LEU A 1 87 ? -5.039 1.693 -2.291 1.00 95.50 87 LEU A O 1
ATOM 680 N N . ARG A 1 88 ? -7.210 1.114 -2.228 1.00 95.62 88 ARG A N 1
ATOM 681 C CA . ARG A 1 88 ? -7.695 2.420 -1.774 1.00 95.62 88 ARG A CA 1
ATOM 682 C C . ARG A 1 88 ? -7.530 2.534 -0.259 1.00 95.62 88 ARG A C 1
ATOM 684 O O . ARG A 1 88 ? -7.903 1.618 0.463 1.00 95.62 88 ARG A O 1
ATOM 691 N N . GLU A 1 89 ? -6.974 3.649 0.214 1.00 95.56 89 GLU A N 1
ATOM 692 C CA . GLU A 1 89 ? -6.687 3.846 1.642 1.00 95.56 89 GLU A CA 1
ATOM 693 C C . GLU A 1 89 ? -7.950 3.848 2.500 1.00 95.56 89 GLU A C 1
ATOM 695 O O . GLU A 1 89 ? -7.947 3.256 3.569 1.00 95.56 89 GLU A O 1
ATOM 700 N N . GLU A 1 90 ? -9.020 4.484 2.027 1.00 94.88 90 GLU A N 1
ATOM 701 C CA . GLU A 1 90 ? -10.275 4.613 2.775 1.00 94.88 90 GLU A CA 1
ATOM 702 C C . GLU A 1 90 ? -10.877 3.251 3.131 1.00 94.88 90 GLU A C 1
ATOM 704 O O . GLU A 1 90 ? -11.114 2.992 4.301 1.00 94.88 90 GLU A O 1
ATOM 709 N N . SER A 1 91 ? -10.990 2.329 2.170 1.00 94.50 91 SER A N 1
ATOM 710 C CA . SER A 1 91 ? -11.521 0.984 2.432 1.00 94.50 91 SER A CA 1
ATOM 711 C C . SER A 1 91 ? -10.704 0.222 3.477 1.00 94.50 91 SER A C 1
ATOM 713 O O . SER A 1 91 ? -11.260 -0.516 4.283 1.00 94.50 91 SER A O 1
ATOM 715 N N . LEU A 1 92 ? -9.381 0.409 3.478 1.00 94.50 92 LEU A N 1
ATOM 716 C CA . LEU A 1 92 ? -8.515 -0.196 4.484 1.00 94.50 92 LEU A CA 1
ATOM 717 C C . LEU A 1 92 ? -8.664 0.488 5.847 1.00 94.50 92 LEU A C 1
ATOM 719 O O . LEU A 1 92 ? -8.720 -0.187 6.867 1.00 94.50 92 LEU A O 1
ATOM 723 N N . ARG A 1 93 ? -8.718 1.821 5.866 1.00 94.94 93 ARG A N 1
ATOM 724 C C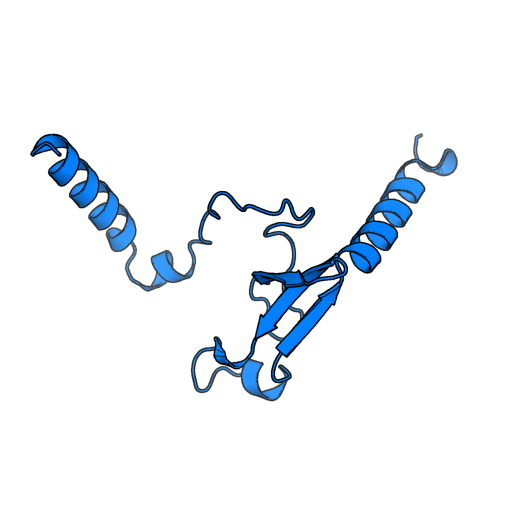A . ARG A 1 93 ? -8.902 2.614 7.083 1.00 94.94 93 ARG A CA 1
ATOM 725 C C . ARG A 1 93 ? -10.188 2.226 7.793 1.00 94.94 93 ARG A C 1
ATOM 727 O O . ARG A 1 93 ? -10.157 2.011 8.997 1.00 94.94 93 ARG A O 1
ATOM 734 N N . ASP A 1 94 ? -11.281 2.124 7.052 1.00 95.50 94 ASP A N 1
ATOM 735 C CA . ASP A 1 94 ? -12.592 1.846 7.625 1.00 95.50 94 ASP A CA 1
ATOM 736 C C . ASP A 1 94 ? -12.631 0.424 8.212 1.00 95.50 94 ASP A C 1
ATOM 738 O O . ASP A 1 94 ? -13.095 0.240 9.335 1.00 95.50 94 ASP A O 1
ATOM 742 N N . ALA A 1 95 ? -12.029 -0.559 7.528 1.00 95.25 95 ALA A N 1
ATOM 743 C CA . ALA A 1 95 ? -11.886 -1.922 8.044 1.00 95.25 95 ALA A CA 1
ATOM 744 C C . ALA A 1 95 ? -11.004 -1.999 9.305 1.00 95.25 95 ALA A C 1
ATOM 746 O O . ALA A 1 95 ? -11.380 -2.637 10.285 1.00 95.25 95 ALA A O 1
ATOM 747 N N . VAL A 1 96 ? -9.842 -1.330 9.303 1.00 94.81 96 VAL A N 1
ATOM 748 C CA . VAL A 1 96 ? -8.935 -1.303 10.465 1.00 94.81 96 VAL A CA 1
ATOM 749 C C . VAL A 1 96 ? -9.597 -0.616 11.653 1.00 94.81 96 VAL A C 1
ATOM 751 O O . VAL A 1 96 ? -9.517 -1.126 12.763 1.00 94.81 96 VAL A O 1
ATOM 754 N N . ASN A 1 97 ? -10.269 0.514 11.435 1.00 94.69 97 ASN A N 1
ATOM 755 C CA . ASN A 1 97 ? -10.973 1.220 12.500 1.00 94.69 97 ASN A CA 1
ATOM 756 C C . ASN A 1 97 ? -12.131 0.392 13.066 1.00 94.69 97 ASN A C 1
ATOM 758 O O . ASN A 1 97 ? -12.325 0.404 14.276 1.00 94.69 97 ASN A O 1
ATOM 762 N N . GLY A 1 98 ? -12.865 -0.335 12.216 1.00 94.56 98 GLY A N 1
ATOM 763 C CA . GLY A 1 98 ? -13.904 -1.266 12.660 1.00 94.56 98 GLY A CA 1
ATOM 764 C C . GLY A 1 98 ? -13.340 -2.337 13.591 1.00 94.56 98 GLY A C 1
ATOM 765 O O . GLY A 1 98 ? -13.785 -2.455 14.727 1.00 94.56 98 GLY A O 1
ATOM 766 N N . TRP A 1 99 ? -12.281 -3.023 13.156 1.00 94.44 99 TRP A N 1
ATOM 767 C CA . TRP A 1 99 ? -11.597 -4.032 13.970 1.00 94.44 99 TRP A CA 1
ATOM 768 C C . TRP A 1 99 ? -11.034 -3.464 15.282 1.00 94.44 99 TRP A C 1
ATOM 770 O O . TRP A 1 99 ? -11.177 -4.069 16.339 1.00 94.44 99 TRP A O 1
ATOM 780 N N . VAL A 1 100 ? -10.417 -2.278 15.244 1.00 92.06 100 VAL A N 1
ATOM 781 C CA . VAL A 1 100 ? -9.949 -1.608 16.466 1.00 92.06 100 VAL A CA 1
ATOM 782 C C . VAL A 1 100 ? -11.122 -1.315 17.402 1.00 92.06 100 VAL A C 1
ATOM 784 O O . VAL A 1 100 ? -10.987 -1.508 18.603 1.00 92.06 100 VAL A O 1
ATOM 787 N N . GLY A 1 101 ? -12.271 -0.892 16.870 1.00 91.56 101 GLY A N 1
ATOM 788 C CA . GLY A 1 101 ? -13.489 -0.684 17.649 1.00 91.56 101 GLY A CA 1
ATOM 789 C C . GLY A 1 101 ? -13.957 -1.949 18.373 1.00 91.56 101 GLY A C 1
ATOM 790 O O . GLY A 1 101 ? -14.283 -1.873 19.552 1.00 91.56 101 GLY A O 1
ATOM 791 N N . GLU A 1 102 ? -13.910 -3.109 17.711 1.00 91.19 102 GLU A N 1
ATOM 792 C CA . GLU A 1 102 ? -14.259 -4.406 18.316 1.00 91.19 102 GLU A CA 1
ATOM 793 C C . GLU A 1 102 ? -13.355 -4.758 19.508 1.00 91.19 102 GLU A C 1
ATOM 795 O O . GLU A 1 102 ? -13.831 -5.279 20.516 1.00 91.19 102 GLU A O 1
ATOM 800 N N . LEU A 1 103 ? -12.058 -4.435 19.444 1.00 88.44 103 LEU A N 1
ATOM 801 C CA . LEU A 1 103 ? -11.132 -4.670 20.562 1.00 88.44 103 LEU A CA 1
ATOM 802 C C . LEU A 1 103 ? -11.492 -3.864 21.814 1.00 88.44 103 LEU A C 1
ATOM 804 O O . LEU A 1 103 ? -11.162 -4.283 22.921 1.00 88.44 103 LEU A O 1
ATOM 808 N N . PHE A 1 104 ? -12.153 -2.720 21.638 1.00 85.19 104 PHE A N 1
ATOM 809 C CA . PHE A 1 104 ? -12.605 -1.861 22.727 1.00 85.19 104 PHE A CA 1
ATOM 810 C C . PHE A 1 104 ? -14.088 -2.051 23.070 1.00 85.19 104 PHE A C 1
ATOM 812 O O . PHE A 1 104 ? -14.654 -1.243 23.808 1.00 85.19 104 PHE A O 1
ATOM 819 N N . ASP A 1 105 ? -14.733 -3.097 22.554 1.00 83.19 105 ASP A N 1
ATOM 820 C CA . ASP A 1 105 ? -16.082 -3.435 22.986 1.00 83.19 105 ASP A CA 1
ATOM 821 C C . ASP A 1 105 ? -16.072 -3.830 24.471 1.00 83.19 105 ASP A C 1
ATOM 823 O O . ASP A 1 105 ? -15.114 -4.422 24.974 1.00 83.19 105 ASP A O 1
ATOM 827 N N . GLN A 1 106 ? -17.147 -3.511 25.190 1.00 75.12 106 GLN A N 1
ATOM 828 C CA . GLN A 1 106 ? -17.240 -3.669 26.644 1.00 75.12 106 GLN A CA 1
ATOM 829 C C . GLN A 1 106 ? -17.011 -5.124 27.091 1.00 75.12 106 GLN A C 1
ATOM 831 O O . GLN A 1 106 ? -16.585 -5.370 28.216 1.00 75.12 106 GLN A O 1
ATOM 836 N N . GLN A 1 107 ? -17.255 -6.087 26.199 1.00 79.56 107 GLN A N 1
ATOM 837 C CA . GLN A 1 107 ? -17.022 -7.515 26.423 1.00 79.56 107 GLN A CA 1
ATOM 838 C C . GLN A 1 107 ? -15.532 -7.912 26.401 1.00 79.56 107 GLN A C 1
ATOM 840 O O . GLN A 1 107 ? -15.188 -8.976 26.909 1.00 79.56 107 GLN A O 1
ATOM 845 N N . ASN A 1 108 ? -14.659 -7.073 25.834 1.00 74.06 108 ASN A N 1
ATOM 846 C CA . ASN A 1 108 ? -13.238 -7.355 25.603 1.00 74.06 108 ASN A CA 1
ATOM 847 C C . ASN A 1 108 ? -12.286 -6.563 26.521 1.00 74.06 108 ASN A C 1
ATOM 849 O O . ASN A 1 108 ? -11.097 -6.875 26.564 1.00 74.06 108 ASN A O 1
ATOM 853 N N . ILE A 1 109 ? -12.778 -5.567 27.269 1.00 72.50 109 ILE A N 1
ATOM 854 C CA . ILE A 1 109 ? -11.976 -4.745 28.200 1.00 72.50 109 ILE A CA 1
ATOM 855 C C . ILE A 1 109 ? -12.200 -5.197 29.657 1.00 72.50 109 ILE A C 1
ATOM 857 O O . ILE A 1 109 ? -12.653 -4.422 30.502 1.00 72.50 109 ILE A O 1
ATOM 861 N N . GLY A 1 110 ? -11.930 -6.477 29.925 1.00 56.69 110 GLY A N 1
ATOM 862 C CA . GLY A 1 110 ? -11.941 -7.076 31.269 1.00 56.69 110 GLY A CA 1
ATOM 863 C C . GLY A 1 110 ? -10.623 -6.917 32.015 1.00 56.69 110 GLY A C 1
ATOM 864 O O . GLY A 1 110 ? -9.562 -7.002 31.356 1.00 56.69 110 GLY A O 1
#

Foldseek 3Di:
DDPVVVVVVVVVVVVCPVVDPVVVVVDDDDDDDDPDDAPCVQVDADPLQRDGWDWDDDPVAIKTKDALVPDDPPDPSNVVQPRMDIDGRVVVVVVVVVVVVVCPPPVNPD

Nearest PDB structures (foldseek):
  4khb-assembly4_G  TM=3.135E-01  e=3.579E+00  Thermochaetoides thermophila DSM 1495

Mean predicted aligned error: 11.0 Å

Solvent-accessible surface area (backbone atoms only — not comparable to full-atom values): 6878 Å² total; per-residue (Å²): 135,53,73,65,60,53,50,53,53,50,52,56,52,48,62,55,48,70,62,34,74,71,46,51,71,66,55,76,79,80,80,75,94,64,99,66,89,59,94,63,72,81,69,46,57,36,93,55,68,68,45,71,37,42,84,45,80,51,99,90,48,52,27,37,32,45,54,45,87,76,53,63,88,89,42,74,40,66,82,71,35,58,74,59,48,78,44,56,43,64,69,51,47,55,51,51,52,49,55,54,49,58,59,66,31,83,90,60,69,123